Protein AF-A0A7C9EAI1-F1 (afdb_monomer_lite)

Structure (mmCIF, N/CA/C/O backbone):
data_AF-A0A7C9EAI1-F1
#
_entry.id   AF-A0A7C9EAI1-F1
#
loop_
_atom_site.group_PDB
_atom_site.id
_atom_site.type_symbol
_atom_site.label_atom_id
_atom_site.label_alt_id
_atom_site.label_comp_id
_atom_site.label_asym_id
_atom_site.label_entity_id
_atom_site.label_seq_id
_atom_site.pdbx_PDB_ins_code
_atom_site.Cartn_x
_atom_site.Cartn_y
_atom_site.Cartn_z
_atom_site.occupancy
_atom_site.B_iso_or_equiv
_atom_site.auth_seq_id
_atom_site.auth_comp_id
_atom_site.auth_asym_id
_atom_site.auth_atom_id
_atom_site.pdbx_PDB_model_num
ATOM 1 N N . MET A 1 1 ? -25.112 38.145 37.220 1.00 46.41 1 MET A N 1
ATOM 2 C CA . MET A 1 1 ? -26.032 37.674 36.163 1.00 46.41 1 MET A CA 1
ATOM 3 C C . MET A 1 1 ? -26.060 38.695 35.042 1.00 46.41 1 MET A C 1
ATOM 5 O O . MET A 1 1 ? -26.475 39.815 35.296 1.00 46.41 1 MET A O 1
ATOM 9 N N . SER A 1 2 ? -25.564 38.348 33.852 1.00 46.09 2 SER A N 1
ATOM 10 C CA . SER A 1 2 ? -25.816 39.072 32.594 1.00 46.09 2 SER A CA 1
ATOM 11 C C . SER A 1 2 ? -25.265 38.250 31.429 1.00 46.09 2 SE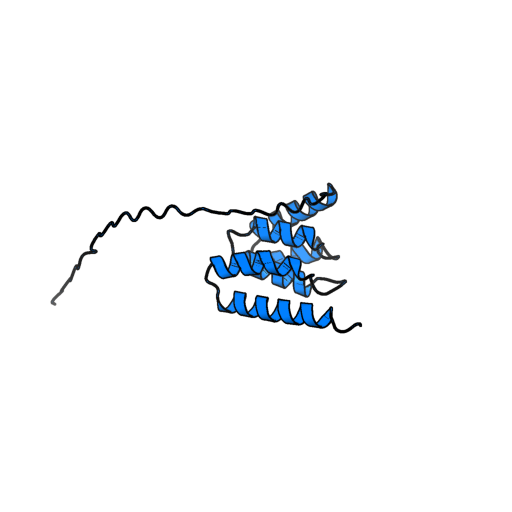R A C 1
ATOM 13 O O . SER A 1 2 ? -24.074 37.964 31.366 1.00 46.09 2 SER A O 1
ATOM 15 N N . THR A 1 3 ? -26.166 37.818 30.553 1.00 55.16 3 THR A N 1
ATOM 16 C CA . THR A 1 3 ? -25.911 37.073 29.317 1.00 55.16 3 THR A CA 1
ATOM 17 C C . THR A 1 3 ? -25.839 38.036 28.139 1.00 55.16 3 THR A C 1
ATOM 19 O O . THR A 1 3 ? -26.732 38.867 27.990 1.00 55.16 3 THR A O 1
ATOM 22 N N . ALA A 1 4 ? -24.864 37.862 27.249 1.00 49.31 4 ALA A N 1
ATOM 23 C CA . ALA A 1 4 ? -24.893 38.465 25.920 1.00 49.31 4 ALA A CA 1
ATOM 24 C C . ALA A 1 4 ? -24.661 37.374 24.865 1.00 49.31 4 ALA A C 1
ATOM 26 O O . ALA A 1 4 ? -23.543 36.910 24.653 1.00 49.31 4 ALA A O 1
ATOM 27 N N . LEU A 1 5 ? -25.754 36.938 24.233 1.00 54.28 5 LEU A N 1
ATOM 28 C CA . LEU A 1 5 ? -25.755 36.091 23.044 1.00 54.28 5 LEU A CA 1
ATOM 29 C C . LEU A 1 5 ? -25.596 36.990 21.816 1.00 54.28 5 LEU A C 1
ATOM 31 O O . LEU A 1 5 ? -26.541 37.670 21.422 1.00 54.28 5 LEU A O 1
ATOM 35 N N . LEU A 1 6 ? -24.425 36.973 21.183 1.00 54.97 6 LEU A N 1
ATOM 36 C CA . LEU A 1 6 ? -24.237 37.589 19.871 1.00 54.97 6 LEU A CA 1
ATOM 37 C C . LEU A 1 6 ? -24.312 36.516 18.783 1.00 54.97 6 LEU A C 1
ATOM 39 O O . LEU A 1 6 ? -23.344 35.825 18.478 1.00 54.97 6 LEU A O 1
ATOM 43 N N . ARG A 1 7 ? -25.503 36.404 18.186 1.00 53.47 7 ARG A N 1
ATOM 44 C CA . ARG A 1 7 ? -25.700 35.831 16.852 1.00 53.47 7 ARG A CA 1
ATOM 45 C C . ARG A 1 7 ? -25.044 36.761 15.832 1.00 53.47 7 ARG A C 1
ATOM 47 O O . ARG A 1 7 ? -25.352 37.951 15.815 1.00 53.47 7 ARG A O 1
ATOM 54 N N . ARG A 1 8 ? -24.229 36.227 14.920 1.00 43.72 8 ARG A N 1
ATOM 55 C CA . ARG A 1 8 ? -23.941 36.918 13.658 1.00 43.72 8 ARG A CA 1
ATOM 56 C C . ARG A 1 8 ? -23.929 35.933 12.493 1.00 43.72 8 ARG A C 1
ATOM 58 O O . ARG A 1 8 ? -23.357 34.853 12.577 1.00 43.72 8 ARG A O 1
ATOM 65 N N . ALA A 1 9 ? -24.690 36.323 11.477 1.00 46.00 9 ALA A N 1
ATOM 66 C CA . ALA A 1 9 ? -25.165 35.545 10.348 1.00 46.00 9 ALA A CA 1
ATOM 67 C C . ALA A 1 9 ? -24.089 35.280 9.282 1.00 46.00 9 ALA A C 1
ATOM 69 O O . ALA A 1 9 ? -23.173 36.081 9.096 1.00 46.00 9 ALA A O 1
ATOM 70 N N . LEU A 1 10 ? -24.256 34.168 8.563 1.00 51.03 10 LEU A N 1
ATOM 71 C CA . LEU A 1 10 ? -23.533 33.838 7.335 1.00 51.03 10 LEU A CA 1
ATOM 72 C C . LEU A 1 10 ? -24.050 34.703 6.171 1.00 51.03 10 LEU A C 1
ATOM 74 O O . LEU A 1 10 ? -25.268 34.826 6.027 1.00 51.03 10 LEU A O 1
ATOM 78 N N . PRO A 1 11 ? -23.183 35.238 5.297 1.00 66.06 11 PRO A N 1
ATOM 79 C CA . PRO A 1 11 ? -23.611 35.729 3.993 1.00 66.06 11 PRO A CA 1
ATOM 80 C C . PRO A 1 11 ? -23.685 34.577 2.968 1.00 66.06 11 PRO A C 1
ATOM 82 O O . PRO A 1 11 ? -22.735 33.795 2.869 1.00 66.06 11 PRO A O 1
ATOM 85 N N . PRO A 1 12 ? -24.757 34.472 2.159 1.00 51.53 12 PRO A N 1
ATOM 86 C CA . PRO A 1 12 ? -24.733 33.713 0.921 1.00 51.53 12 PRO A CA 1
ATOM 87 C C . PRO A 1 12 ? -24.203 34.622 -0.193 1.00 51.53 12 PRO A C 1
ATOM 89 O O . PRO A 1 12 ? -24.670 35.746 -0.362 1.00 51.53 12 PRO A O 1
ATOM 92 N N . CYS A 1 13 ? -23.250 34.146 -0.986 1.00 41.41 13 CYS A N 1
ATOM 93 C CA . CYS A 1 13 ? -22.979 34.762 -2.279 1.00 41.41 13 CYS A CA 1
ATOM 94 C C . CYS A 1 13 ? -22.707 33.659 -3.294 1.00 41.41 13 CYS A C 1
ATOM 96 O O . CYS A 1 13 ? -21.674 3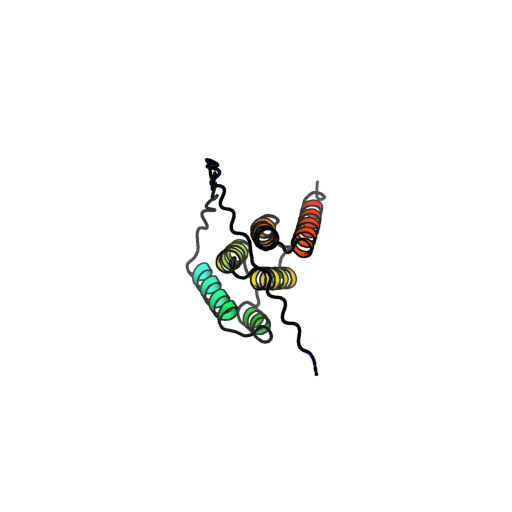2.992 -3.261 1.00 41.41 13 CYS A O 1
ATOM 98 N N . ALA A 1 14 ? -23.701 33.436 -4.148 1.00 48.31 14 ALA A N 1
ATOM 99 C CA . ALA A 1 14 ? -23.581 32.642 -5.350 1.00 48.31 14 ALA A CA 1
ATOM 100 C C . ALA A 1 14 ? -22.996 33.530 -6.453 1.00 48.31 14 ALA A C 1
ATOM 102 O O . ALA A 1 14 ? -23.591 34.549 -6.795 1.00 48.31 14 ALA A O 1
ATOM 103 N N . THR A 1 15 ? -21.887 33.101 -7.052 1.00 49.22 15 THR A N 1
ATOM 104 C CA . THR A 1 15 ? -21.465 33.579 -8.371 1.00 49.22 15 THR A CA 1
ATOM 105 C C . THR A 1 15 ? -21.274 32.357 -9.254 1.00 49.22 15 THR A C 1
ATOM 107 O O . THR A 1 15 ? -20.323 31.593 -9.089 1.00 49.22 15 THR A O 1
ATOM 110 N N . ALA A 1 16 ? -22.216 32.160 -10.175 1.00 52.03 16 ALA A N 1
ATOM 111 C CA . ALA A 1 16 ? -22.115 31.199 -11.259 1.00 52.03 16 ALA A CA 1
ATOM 112 C C . ALA A 1 16 ? -21.083 31.709 -12.275 1.00 52.03 16 ALA A C 1
ATOM 114 O O . ALA A 1 16 ? -21.378 32.554 -13.114 1.00 52.03 16 ALA A O 1
ATOM 115 N N . GLY A 1 17 ? -19.853 31.212 -12.169 1.00 44.06 17 GLY A N 1
ATOM 116 C CA . GLY A 1 17 ? -18.878 31.272 -13.249 1.00 44.06 17 GLY A CA 1
ATOM 117 C C . GLY A 1 17 ? -18.955 29.977 -14.046 1.00 44.06 17 GLY A C 1
ATOM 118 O O . GLY A 1 17 ? -18.494 28.942 -13.568 1.00 44.06 17 GLY A O 1
ATOM 119 N N . ASN A 1 18 ? -19.529 30.022 -15.249 1.00 54.16 18 ASN A N 1
ATOM 120 C CA . ASN A 1 18 ? -19.409 28.936 -16.219 1.00 54.16 18 ASN A CA 1
ATOM 121 C C . ASN A 1 18 ? -17.945 28.840 -16.666 1.00 54.16 18 ASN A C 1
ATOM 123 O O . ASN A 1 18 ? -17.539 29.481 -17.632 1.00 54.16 18 ASN A O 1
ATOM 127 N N . LEU A 1 19 ? -17.143 28.037 -15.968 1.00 46.44 19 LEU A N 1
ATOM 128 C CA . LEU A 1 19 ? -15.910 27.510 -16.535 1.00 46.44 19 LEU A CA 1
ATOM 129 C C . LEU A 1 19 ? -16.252 26.206 -17.243 1.00 46.44 19 LEU A C 1
ATOM 131 O O . LEU A 1 19 ? -16.413 25.165 -16.602 1.00 46.44 19 LEU A O 1
ATOM 135 N N . SER A 1 20 ? -16.331 26.277 -18.574 1.00 53.62 20 SER A N 1
ATOM 136 C CA . SER A 1 20 ? -16.179 25.120 -19.455 1.00 53.62 20 SER A CA 1
ATOM 137 C C . SER A 1 20 ? -14.827 24.480 -19.165 1.00 53.62 20 SER A C 1
ATOM 139 O O . SER A 1 20 ? -13.802 24.816 -19.751 1.00 53.62 20 SER A O 1
ATOM 141 N N . THR A 1 21 ? -14.830 23.592 -18.181 1.00 54.00 21 THR A N 1
ATOM 142 C CA . THR A 1 21 ? -13.683 22.789 -17.803 1.00 54.00 21 THR A CA 1
ATOM 143 C C . THR A 1 21 ? -13.697 21.611 -18.752 1.00 54.00 21 THR A C 1
ATOM 145 O O . THR A 1 21 ? -14.489 20.685 -18.592 1.00 54.00 21 THR A O 1
ATOM 148 N N . THR A 1 22 ? -12.857 21.667 -19.779 1.00 55.31 22 THR A N 1
ATOM 149 C CA . THR A 1 22 ? -12.541 20.502 -20.599 1.00 55.31 22 THR A CA 1
ATOM 150 C C . THR A 1 22 ? -11.821 19.502 -19.703 1.00 55.31 22 THR A C 1
ATOM 152 O O . THR A 1 22 ? -10.610 19.535 -19.496 1.00 55.31 22 THR A O 1
ATOM 155 N N . SER A 1 23 ? -12.606 18.632 -19.074 1.00 52.50 23 SER A N 1
ATOM 156 C CA . SER A 1 23 ? -12.102 17.526 -18.281 1.00 52.50 23 SER A CA 1
ATOM 157 C C . SER A 1 23 ? -11.466 16.515 -19.229 1.00 52.50 23 SER A C 1
ATOM 159 O O . SER A 1 23 ? -12.131 15.604 -19.720 1.00 52.50 23 SER A O 1
ATOM 161 N N . PHE A 1 24 ? -10.168 16.659 -19.482 1.00 49.19 24 PHE A N 1
ATOM 162 C CA . PHE A 1 24 ? -9.360 15.574 -20.023 1.00 49.19 24 PHE A CA 1
ATOM 163 C C . PHE A 1 24 ? -9.136 14.549 -18.907 1.00 49.19 24 PHE A C 1
ATOM 165 O O . PHE A 1 24 ? -8.091 14.507 -18.262 1.00 49.19 24 PHE A O 1
ATOM 172 N N . LEU A 1 25 ? -10.147 13.719 -18.649 1.00 49.59 25 LEU A N 1
ATOM 173 C CA . LEU A 1 25 ? -9.964 12.469 -17.920 1.00 49.59 25 LEU A CA 1
ATOM 174 C C . LEU A 1 25 ? -9.313 11.474 -18.882 1.00 49.59 25 LEU A C 1
ATOM 176 O O . LEU A 1 25 ? -9.967 10.587 -19.421 1.00 49.59 25 LEU A O 1
ATOM 180 N N . HIS A 1 26 ? -8.013 11.639 -19.126 1.00 47.16 26 HIS A N 1
ATOM 181 C CA . HIS A 1 26 ? -7.218 10.601 -19.770 1.00 47.16 26 HIS A CA 1
ATOM 182 C C . HIS A 1 26 ? -6.969 9.504 -18.726 1.00 47.16 26 HIS A C 1
ATOM 184 O O . HIS A 1 26 ? -5.966 9.493 -18.016 1.00 47.16 26 HIS A O 1
ATOM 190 N N . SER A 1 27 ? -7.956 8.624 -18.564 1.00 46.69 27 SER A N 1
ATOM 191 C CA . SER A 1 27 ? -7.812 7.407 -17.775 1.00 46.69 27 SER A CA 1
ATOM 192 C C . SER A 1 27 ? -7.031 6.414 -18.625 1.00 46.69 27 SER A C 1
ATOM 194 O O . SER A 1 27 ? -7.602 5.742 -19.481 1.00 46.69 27 SER A O 1
ATOM 196 N N . SER A 1 28 ? -5.712 6.357 -18.447 1.00 47.69 28 SER A N 1
ATOM 197 C CA . SER A 1 28 ? -4.910 5.282 -19.027 1.00 47.69 28 SER A CA 1
ATOM 198 C C . SER A 1 28 ? -5.349 3.970 -18.370 1.00 47.69 28 SER A C 1
ATOM 200 O O . SER A 1 28 ? -4.937 3.639 -17.253 1.00 47.69 28 SER A O 1
ATOM 202 N N . ALA A 1 29 ? -6.252 3.250 -19.032 1.00 48.44 29 ALA A N 1
ATOM 203 C CA . ALA A 1 29 ? -6.580 1.882 -18.684 1.00 48.44 29 ALA A CA 1
ATOM 204 C C . ALA A 1 29 ? -5.341 1.036 -18.992 1.00 48.44 29 ALA A C 1
ATOM 206 O O . ALA A 1 29 ? -5.059 0.714 -20.142 1.00 48.44 29 ALA A O 1
ATOM 207 N N . VAL A 1 30 ? -4.553 0.737 -17.959 1.00 53.09 30 VAL A N 1
ATOM 208 C CA . VAL A 1 30 ? -3.577 -0.345 -18.038 1.00 53.09 30 VAL A CA 1
ATOM 209 C C . VAL A 1 30 ? -4.388 -1.630 -18.169 1.00 53.09 30 VAL A C 1
ATOM 211 O O . VAL A 1 30 ? -5.116 -2.001 -17.250 1.00 53.09 30 VAL A O 1
ATOM 214 N N . SER A 1 31 ? -4.347 -2.251 -19.343 1.00 43.66 31 SER A N 1
ATOM 215 C CA . SER A 1 31 ? -4.945 -3.563 -19.568 1.00 43.66 31 SER A CA 1
ATOM 216 C C . SER A 1 31 ? -4.137 -4.586 -18.773 1.00 43.66 31 SER A C 1
ATOM 218 O O . SER A 1 31 ? -3.150 -5.130 -19.260 1.00 43.66 31 SER A O 1
ATOM 220 N N . SER A 1 32 ? -4.501 -4.799 -17.510 1.00 52.12 32 SER A N 1
ATOM 221 C CA . SER A 1 32 ? -4.015 -5.934 -16.738 1.00 52.12 32 SER A CA 1
ATOM 222 C C . SER A 1 32 ? -4.715 -7.176 -17.273 1.00 52.12 32 SER A C 1
ATOM 224 O O . SER A 1 32 ? -5.919 -7.330 -17.088 1.00 52.12 32 SER A O 1
ATOM 226 N N . SER A 1 33 ? -3.969 -8.046 -17.952 1.00 45.75 33 SER A N 1
ATOM 227 C CA . SER A 1 33 ? -4.344 -9.451 -18.108 1.00 45.75 33 SER A CA 1
ATOM 228 C C . SER A 1 33 ? -4.431 -10.043 -16.701 1.00 45.75 33 SER A C 1
ATOM 230 O O . SER A 1 33 ? -3.411 -10.454 -16.153 1.00 45.75 33 SER A O 1
ATOM 232 N N . SER A 1 34 ? -5.599 -9.964 -16.066 1.00 54.47 34 SER A N 1
ATOM 233 C CA . SER A 1 34 ? -5.799 -10.482 -14.719 1.00 54.47 34 SER A CA 1
ATOM 234 C C . SER A 1 34 ? -5.946 -11.994 -14.800 1.00 54.47 34 SER A C 1
ATOM 236 O O . SER A 1 34 ? -6.878 -12.519 -15.410 1.00 54.47 34 SER A O 1
ATOM 238 N N . ASN A 1 35 ? -4.991 -12.712 -14.212 1.00 60.19 35 ASN A N 1
ATOM 239 C CA . ASN A 1 35 ? -5.193 -14.127 -13.948 1.00 60.19 35 ASN A CA 1
ATOM 240 C C . ASN A 1 35 ? -6.319 -14.251 -12.907 1.00 60.19 35 ASN A C 1
ATOM 242 O O . ASN A 1 35 ? -6.419 -13.391 -12.028 1.00 60.19 35 ASN A O 1
ATOM 246 N N . PRO A 1 36 ? -7.161 -15.293 -12.960 1.00 62.38 36 PRO A N 1
ATOM 247 C CA . PRO A 1 36 ? -8.225 -15.485 -11.970 1.00 62.38 36 PRO A CA 1
ATOM 248 C C . PRO A 1 36 ? -7.680 -15.504 -10.530 1.00 62.38 36 PRO A C 1
ATOM 250 O O . PRO A 1 36 ? -8.273 -14.895 -9.642 1.00 62.38 36 PRO A O 1
ATOM 253 N N . ASP A 1 37 ? -6.485 -16.068 -10.331 1.00 67.06 37 ASP A N 1
ATOM 254 C CA . ASP A 1 37 ? -5.795 -16.088 -9.035 1.00 67.06 37 ASP A CA 1
ATOM 255 C C . ASP A 1 37 ? -5.428 -14.680 -8.515 1.00 67.06 37 ASP A C 1
ATOM 257 O O . ASP A 1 37 ? -5.405 -14.444 -7.304 1.00 67.06 37 ASP A O 1
ATOM 261 N N . ASP A 1 38 ? -5.166 -13.720 -9.413 1.00 71.62 38 ASP A N 1
ATOM 262 C CA . ASP A 1 38 ? -4.851 -12.335 -9.041 1.00 71.62 38 ASP A CA 1
ATOM 263 C C . ASP A 1 38 ? -6.096 -11.596 -8.524 1.00 71.62 38 ASP A C 1
ATOM 265 O O . ASP A 1 38 ? -6.009 -10.839 -7.552 1.00 71.62 38 ASP A O 1
ATOM 269 N N . GLU A 1 39 ? -7.261 -11.828 -9.133 1.00 78.00 39 GLU A N 1
ATOM 270 C CA . GLU A 1 39 ? -8.526 -11.212 -8.710 1.00 78.00 39 GLU A CA 1
ATOM 271 C C . GLU A 1 39 ? -8.984 -11.734 -7.343 1.00 78.00 39 GLU A C 1
ATOM 273 O O . GLU A 1 39 ? -9.401 -10.947 -6.484 1.00 78.00 39 GLU A O 1
ATOM 278 N N . ASP A 1 40 ? -8.832 -13.035 -7.090 1.00 84.31 40 ASP A N 1
ATOM 279 C CA . ASP A 1 40 ? -9.169 -13.642 -5.800 1.00 84.31 40 ASP A CA 1
ATOM 280 C C . ASP A 1 40 ? -8.262 -13.123 -4.672 1.00 84.31 40 ASP A C 1
ATOM 282 O O . ASP A 1 40 ? -8.735 -12.802 -3.569 1.00 84.31 40 ASP A O 1
ATOM 286 N N . ALA A 1 41 ? -6.965 -12.947 -4.953 1.00 86.19 41 ALA A N 1
ATOM 287 C CA . ALA A 1 41 ? -6.014 -12.342 -4.025 1.00 86.19 41 ALA A CA 1
ATOM 288 C C . ALA A 1 41 ? -6.374 -10.880 -3.705 1.00 86.19 41 ALA A C 1
ATOM 290 O O . ALA A 1 41 ? -6.416 -10.484 -2.533 1.00 86.19 41 ALA A O 1
ATOM 291 N N . VAL A 1 42 ? -6.689 -10.080 -4.728 1.00 89.94 42 VAL A N 1
ATOM 292 C CA . VAL A 1 42 ? -7.095 -8.675 -4.574 1.00 89.94 42 VAL A CA 1
ATOM 293 C C . VAL A 1 42 ? -8.403 -8.562 -3.792 1.00 89.94 42 VAL A C 1
ATOM 295 O O . VAL A 1 42 ? -8.483 -7.771 -2.849 1.00 89.94 42 VAL A O 1
ATOM 298 N N . SER A 1 43 ? -9.414 -9.368 -4.120 1.00 90.88 43 SER A N 1
ATOM 299 C CA . SER A 1 43 ? -10.712 -9.383 -3.436 1.00 90.88 43 SER A CA 1
ATOM 300 C C . SER A 1 43 ? -10.573 -9.750 -1.955 1.00 90.88 43 SER A C 1
ATOM 302 O O . SER A 1 43 ? -11.072 -9.042 -1.070 1.00 90.88 43 SER A O 1
ATOM 304 N N . THR A 1 44 ? -9.795 -10.793 -1.657 1.00 91.50 44 THR A N 1
ATOM 305 C CA . THR A 1 44 ? -9.508 -11.228 -0.284 1.00 91.50 44 THR A CA 1
ATOM 306 C C . THR A 1 44 ? -8.772 -10.140 0.498 1.00 91.50 44 THR A C 1
ATOM 308 O O . THR A 1 44 ? -9.165 -9.796 1.620 1.00 91.50 44 THR A O 1
ATOM 311 N N . ALA A 1 45 ? -7.749 -9.525 -0.104 1.00 91.25 45 ALA A N 1
ATOM 312 C CA . ALA A 1 45 ? -7.021 -8.420 0.509 1.00 91.25 45 ALA A CA 1
ATOM 313 C C . ALA A 1 45 ? -7.944 -7.228 0.798 1.00 91.25 45 ALA A C 1
ATOM 315 O O . ALA A 1 45 ? -7.914 -6.671 1.898 1.00 91.25 45 ALA A O 1
ATOM 316 N N . LEU A 1 46 ? -8.815 -6.862 -0.144 1.00 92.50 46 LEU A N 1
ATOM 317 C CA . LEU A 1 46 ? -9.788 -5.783 0.024 1.00 92.50 46 LEU A CA 1
ATOM 318 C C . LEU A 1 46 ? -10.811 -6.080 1.123 1.00 92.50 46 LEU A C 1
ATOM 320 O O . LEU A 1 46 ? -11.145 -5.175 1.894 1.00 92.50 46 LEU A O 1
ATOM 324 N N . SER A 1 47 ? -11.274 -7.327 1.237 1.00 92.62 47 SER A N 1
ATOM 325 C CA . SER A 1 47 ? -12.149 -7.766 2.328 1.00 92.62 47 SER A CA 1
ATOM 326 C C . SER A 1 47 ? -11.464 -7.581 3.683 1.00 92.62 47 SER A C 1
ATOM 328 O O . SER A 1 47 ? -12.018 -6.943 4.579 1.00 92.62 47 SER A O 1
ATOM 330 N N . VAL A 1 48 ? -10.209 -8.019 3.822 1.00 91.56 48 VAL A N 1
ATOM 331 C CA . VAL A 1 48 ? -9.420 -7.821 5.050 1.00 91.56 48 VAL A CA 1
ATOM 332 C C . VAL A 1 48 ? -9.217 -6.334 5.349 1.00 91.56 48 VAL A C 1
ATOM 334 O O . VAL A 1 48 ? -9.416 -5.887 6.482 1.00 91.56 48 VAL A O 1
ATOM 337 N N . ILE A 1 49 ? -8.859 -5.542 4.336 1.00 90.56 49 ILE A N 1
ATOM 338 C CA . ILE A 1 49 ? -8.597 -4.107 4.472 1.00 90.56 49 ILE A CA 1
ATOM 339 C C . ILE A 1 49 ? -9.842 -3.350 4.947 1.00 90.56 49 ILE A C 1
ATOM 341 O O . ILE A 1 49 ? -9.728 -2.480 5.818 1.00 90.56 49 ILE A O 1
ATOM 345 N N . ASN A 1 50 ? -11.016 -3.681 4.409 1.00 87.69 50 ASN A N 1
ATOM 346 C CA . ASN A 1 50 ? -12.263 -2.996 4.735 1.00 87.69 50 ASN A CA 1
ATOM 347 C C . ASN A 1 50 ? -12.920 -3.496 6.024 1.00 87.69 50 ASN A C 1
ATOM 349 O O . ASN A 1 50 ? -13.437 -2.673 6.779 1.00 87.69 50 ASN A O 1
ATOM 353 N N . ASN A 1 51 ? -12.880 -4.801 6.293 1.00 88.12 51 ASN A N 1
ATOM 354 C CA . ASN A 1 51 ? -13.663 -5.405 7.373 1.00 88.12 51 ASN A CA 1
ATOM 355 C C . ASN A 1 51 ? -12.892 -5.510 8.692 1.00 88.12 51 ASN A C 1
ATOM 357 O O . ASN A 1 51 ? -13.497 -5.549 9.763 1.00 88.12 51 ASN A O 1
ATOM 361 N N . GLN A 1 52 ? -11.557 -5.521 8.657 1.00 87.25 52 GLN A N 1
ATOM 362 C CA . GLN A 1 52 ? -10.758 -5.631 9.875 1.00 87.25 52 GLN A CA 1
ATOM 363 C C . GLN A 1 52 ? -10.337 -4.271 10.435 1.00 87.25 52 GLN A C 1
ATOM 365 O O . GLN A 1 52 ? -10.065 -3.308 9.708 1.00 87.25 52 GLN A O 1
ATOM 370 N N . ARG A 1 53 ? -10.223 -4.198 11.767 1.00 82.56 53 ARG A N 1
ATOM 371 C CA . ARG A 1 53 ? -9.656 -3.038 12.468 1.00 82.56 53 ARG A CA 1
ATOM 372 C C . ARG A 1 53 ? -8.139 -2.979 12.261 1.00 82.56 53 ARG A C 1
ATOM 374 O O . ARG A 1 53 ? -7.486 -3.986 12.001 1.00 82.56 53 ARG A O 1
ATOM 381 N N . SER A 1 54 ? -7.567 -1.786 12.408 1.00 74.56 54 SER A N 1
ATOM 382 C CA . SER A 1 54 ? -6.163 -1.496 12.069 1.00 74.56 54 SER A CA 1
ATOM 383 C C . SER A 1 54 ? -5.138 -2.451 12.693 1.00 74.56 54 SER A C 1
ATOM 385 O O . SER A 1 54 ? -4.176 -2.798 12.017 1.00 74.56 54 SER A O 1
ATOM 387 N N . LYS A 1 55 ? -5.338 -2.880 13.950 1.00 78.25 55 LYS A N 1
ATOM 388 C CA . LYS A 1 55 ? -4.376 -3.717 14.689 1.00 78.25 55 LYS A CA 1
ATOM 389 C C . LYS A 1 55 ? -4.184 -5.105 14.069 1.00 78.25 55 LYS A C 1
ATOM 391 O O . LYS A 1 55 ? -3.059 -5.579 14.022 1.00 78.25 55 LYS A O 1
ATOM 396 N N . THR A 1 56 ? -5.252 -5.746 13.595 1.00 86.38 56 THR A N 1
ATOM 397 C CA . THR A 1 56 ? -5.200 -7.118 13.055 1.00 86.38 56 THR A CA 1
ATOM 398 C C . THR A 1 56 ? -5.089 -7.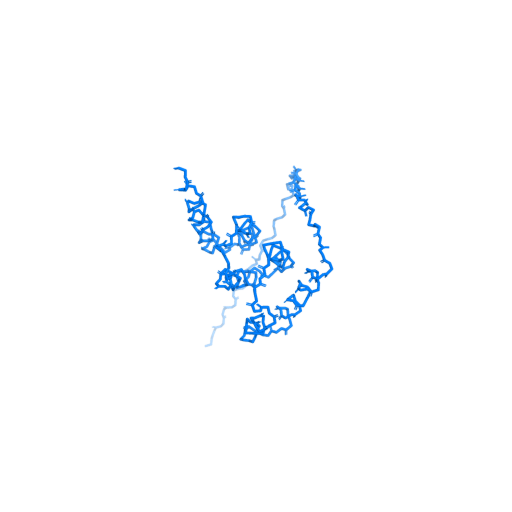159 11.537 1.00 86.38 56 THR A C 1
ATOM 400 O O . THR A 1 56 ? -4.570 -8.132 11.000 1.00 86.38 56 THR A O 1
ATOM 403 N N . ARG A 1 57 ? -5.501 -6.085 10.851 1.00 91.56 57 ARG A N 1
ATOM 404 C CA . ARG A 1 57 ? -5.499 -5.985 9.386 1.00 91.56 57 ARG A CA 1
ATOM 405 C C . ARG A 1 57 ? -4.159 -6.365 8.759 1.00 91.56 57 ARG A C 1
ATOM 407 O O . ARG A 1 57 ? -4.114 -7.205 7.871 1.00 91.56 57 ARG A O 1
ATOM 414 N N . TRP A 1 58 ? -3.073 -5.744 9.215 1.00 90.88 58 TRP A N 1
ATOM 415 C CA . TRP A 1 58 ? -1.747 -5.930 8.616 1.00 90.88 58 TRP A CA 1
ATOM 416 C C . TRP A 1 58 ? -1.151 -7.300 8.943 1.00 90.88 58 TRP A C 1
ATOM 418 O O . TRP A 1 58 ? -0.536 -7.920 8.083 1.00 90.88 58 TRP A O 1
ATOM 428 N N . SER A 1 59 ? -1.373 -7.796 10.163 1.00 88.06 59 SER A N 1
ATOM 429 C CA . SER A 1 59 ? -0.944 -9.137 10.571 1.00 88.06 59 SER A CA 1
ATOM 430 C C . SER A 1 59 ? -1.658 -10.221 9.767 1.00 88.06 59 SER A C 1
ATOM 432 O O . SER A 1 59 ? -1.005 -11.139 9.286 1.00 88.06 59 SER A O 1
ATOM 434 N N . ASN A 1 60 ? -2.970 -10.082 9.559 1.00 90.50 60 ASN A N 1
ATOM 435 C CA . ASN A 1 60 ? -3.743 -11.018 8.747 1.00 90.50 60 ASN A CA 1
ATOM 436 C C . ASN A 1 60 ? -3.366 -10.942 7.268 1.00 90.50 60 ASN A C 1
ATOM 438 O O . ASN A 1 60 ? -3.191 -11.983 6.649 1.00 90.50 60 ASN A O 1
ATOM 442 N N . LEU A 1 61 ? -3.163 -9.742 6.710 1.00 90.69 61 LEU A N 1
ATOM 443 C CA . LEU A 1 61 ? -2.634 -9.606 5.347 1.00 90.69 61 LEU A CA 1
ATOM 444 C C . LEU A 1 61 ? -1.284 -10.308 5.197 1.00 90.69 61 LEU A C 1
ATOM 446 O O . LEU A 1 61 ? -1.074 -11.014 4.222 1.00 90.69 61 LEU A O 1
ATOM 450 N N . ARG A 1 62 ? -0.385 -10.158 6.173 1.00 88.94 62 ARG A N 1
ATOM 451 C CA . ARG A 1 62 ? 0.922 -10.820 6.144 1.00 88.94 62 ARG A CA 1
ATOM 452 C C . ARG A 1 62 ? 0.817 -12.340 6.264 1.00 88.94 62 ARG A C 1
ATOM 454 O O . ARG A 1 62 ? 1.606 -13.043 5.648 1.00 88.94 62 ARG A O 1
ATOM 461 N N . TYR A 1 63 ? -0.123 -12.834 7.066 1.00 89.50 63 TYR A N 1
ATOM 462 C CA . TYR A 1 63 ? -0.369 -14.267 7.213 1.00 89.50 63 TYR A CA 1
ATOM 463 C C . TYR A 1 63 ? -0.949 -14.882 5.932 1.00 89.50 63 TYR A C 1
ATOM 465 O O . TYR A 1 63 ? -0.512 -15.948 5.518 1.00 89.50 63 TYR A O 1
ATOM 473 N N . LEU A 1 64 ? -1.901 -14.196 5.295 1.00 89.81 64 LEU A N 1
ATOM 474 C CA . LEU A 1 64 ? -2.557 -14.660 4.069 1.00 89.81 64 LEU A CA 1
ATOM 475 C C . LEU A 1 64 ? -1.658 -14.538 2.833 1.00 89.81 64 LEU A C 1
ATOM 477 O O . LEU A 1 64 ? -1.714 -15.390 1.953 1.00 89.81 64 LEU A O 1
ATOM 481 N N . PHE A 1 65 ? -0.822 -13.500 2.776 1.00 88.75 65 PHE A N 1
ATOM 482 C CA . PHE A 1 65 ? 0.059 -13.206 1.645 1.00 88.75 65 PHE A CA 1
ATOM 483 C C . PHE A 1 65 ? 1.521 -13.163 2.107 1.00 88.75 65 PHE A C 1
ATOM 485 O O . PHE A 1 65 ? 2.131 -12.088 2.144 1.00 88.75 65 PHE A O 1
ATOM 492 N N . PRO A 1 66 ? 2.112 -14.316 2.479 1.00 85.38 66 PRO A N 1
ATOM 493 C CA . PRO A 1 66 ? 3.489 -14.367 2.966 1.00 85.38 66 PRO A CA 1
ATOM 494 C C . PRO A 1 66 ? 4.489 -13.937 1.890 1.00 85.38 66 PRO A C 1
ATOM 496 O O . PRO A 1 66 ? 5.499 -13.329 2.224 1.00 85.38 66 PRO A O 1
ATOM 499 N N . ASN A 1 67 ? 4.169 -14.185 0.615 1.00 83.38 67 ASN A N 1
ATOM 500 C CA . ASN A 1 67 ? 4.990 -13.816 -0.539 1.00 83.38 67 ASN A CA 1
ATOM 501 C C . ASN A 1 67 ? 4.800 -12.351 -0.986 1.00 83.38 67 ASN A C 1
ATOM 503 O O . ASN A 1 67 ? 5.456 -11.901 -1.924 1.00 83.38 67 ASN A O 1
ATOM 507 N N . GLY A 1 68 ? 3.922 -11.598 -0.317 1.00 86.25 68 GLY A N 1
ATOM 508 C CA . GLY A 1 68 ? 3.577 -10.228 -0.684 1.00 86.25 68 GLY A CA 1
ATOM 509 C C . GLY A 1 68 ? 2.589 -10.141 -1.849 1.00 86.25 68 GLY A C 1
ATOM 510 O O . GLY A 1 68 ? 1.844 -11.078 -2.125 1.00 86.25 68 GLY A O 1
ATOM 511 N N . PHE A 1 69 ? 2.572 -8.975 -2.498 1.00 88.44 69 PHE A N 1
ATOM 512 C CA . PHE A 1 69 ? 1.688 -8.656 -3.619 1.00 88.44 69 PHE A CA 1
ATOM 513 C C . PHE A 1 69 ? 2.503 -8.265 -4.846 1.00 88.44 69 PHE A C 1
ATOM 515 O O . PHE A 1 69 ? 3.564 -7.647 -4.726 1.00 88.44 69 PHE A O 1
ATOM 522 N N . THR A 1 70 ? 1.973 -8.555 -6.029 1.00 89.56 70 THR A N 1
ATOM 523 C CA . THR A 1 70 ? 2.562 -8.074 -7.280 1.00 89.56 70 THR A CA 1
ATOM 524 C C . THR A 1 70 ? 2.274 -6.576 -7.477 1.00 89.56 70 THR A C 1
ATOM 526 O O . THR A 1 70 ? 1.299 -6.042 -6.935 1.00 89.56 70 THR A O 1
ATOM 529 N N . PRO A 1 71 ? 3.086 -5.848 -8.267 1.00 89.44 71 PRO A N 1
ATOM 530 C CA . PRO A 1 71 ? 2.855 -4.427 -8.535 1.00 89.44 71 PRO A CA 1
ATOM 531 C C . PRO A 1 71 ? 1.457 -4.115 -9.087 1.00 89.44 71 PRO A C 1
ATOM 533 O O . PRO A 1 71 ? 0.847 -3.122 -8.691 1.00 89.44 71 PRO A O 1
ATOM 536 N N . SER A 1 72 ? 0.927 -4.972 -9.966 1.00 89.81 72 SER A N 1
ATOM 537 C CA . SER A 1 72 ? -0.423 -4.843 -10.526 1.00 89.81 72 SER A CA 1
ATOM 538 C C . SER A 1 72 ? -1.493 -4.939 -9.439 1.00 89.81 72 SER A C 1
ATOM 540 O O . SER A 1 72 ? -2.322 -4.034 -9.326 1.00 89.81 72 SER A O 1
ATOM 542 N N . GLN A 1 73 ? -1.416 -5.959 -8.579 1.00 90.94 73 GLN A N 1
ATOM 543 C CA . GLN A 1 73 ? -2.326 -6.138 -7.445 1.00 90.94 73 GLN A CA 1
ATOM 544 C C . GLN A 1 73 ? -2.266 -4.942 -6.484 1.00 90.94 73 GLN A C 1
ATOM 546 O O . GLN A 1 73 ? -3.300 -4.440 -6.045 1.00 90.94 73 GLN A O 1
ATOM 551 N N . ILE A 1 74 ? -1.069 -4.425 -6.183 1.00 91.38 74 ILE A N 1
ATOM 552 C CA . ILE A 1 74 ? -0.899 -3.253 -5.309 1.00 91.38 74 ILE A CA 1
ATOM 553 C C . ILE A 1 74 ? -1.588 -2.030 -5.914 1.00 91.38 74 ILE A C 1
ATOM 555 O O . ILE A 1 74 ? -2.344 -1.348 -5.219 1.00 91.38 74 ILE A O 1
ATOM 559 N N . ILE A 1 75 ? -1.355 -1.754 -7.200 1.00 92.56 75 ILE A N 1
ATOM 560 C CA . ILE A 1 75 ? -1.988 -0.635 -7.909 1.00 92.56 75 ILE A CA 1
ATOM 561 C C . ILE A 1 75 ? -3.513 -0.780 -7.882 1.00 92.56 75 ILE A C 1
ATOM 563 O O . ILE A 1 75 ? -4.208 0.198 -7.595 1.00 92.56 75 ILE A O 1
ATOM 567 N N . GLN A 1 76 ? -4.031 -1.983 -8.136 1.00 93.25 76 GLN A N 1
ATOM 568 C CA . GLN A 1 76 ? -5.462 -2.281 -8.127 1.00 93.25 76 GLN A CA 1
ATOM 569 C C . GLN A 1 76 ? -6.067 -2.074 -6.734 1.00 93.25 76 GLN A C 1
ATOM 571 O O . GLN A 1 76 ? -7.026 -1.317 -6.593 1.00 93.25 76 GLN A O 1
ATOM 576 N N . ILE A 1 77 ? -5.459 -2.636 -5.684 1.00 92.62 77 ILE A N 1
ATOM 577 C CA . ILE A 1 77 ? -5.913 -2.471 -4.296 1.00 92.62 77 ILE A CA 1
ATOM 578 C C . ILE A 1 77 ? -5.916 -0.990 -3.902 1.00 92.62 77 ILE A C 1
ATOM 580 O O . ILE A 1 77 ? -6.933 -0.495 -3.410 1.00 92.62 77 ILE A O 1
ATOM 584 N N . VAL A 1 78 ? -4.815 -0.266 -4.151 1.00 93.94 78 VAL A N 1
ATOM 585 C CA . VAL A 1 78 ? -4.679 1.174 -3.859 1.00 93.94 78 VAL A CA 1
ATOM 586 C C . VAL A 1 78 ? -5.754 1.983 -4.580 1.00 93.94 78 VAL A C 1
ATOM 588 O O . VAL A 1 78 ? -6.372 2.861 -3.971 1.00 93.94 78 VAL A O 1
ATOM 591 N N . ARG A 1 79 ? -6.007 1.680 -5.859 1.00 90.88 79 ARG A N 1
ATOM 592 C CA . ARG A 1 79 ? -7.038 2.349 -6.657 1.00 90.88 79 ARG A CA 1
ATOM 593 C C . ARG A 1 79 ? -8.435 2.074 -6.111 1.00 90.88 79 ARG A C 1
ATOM 595 O O . ARG A 1 79 ? -9.237 2.995 -6.074 1.00 90.88 79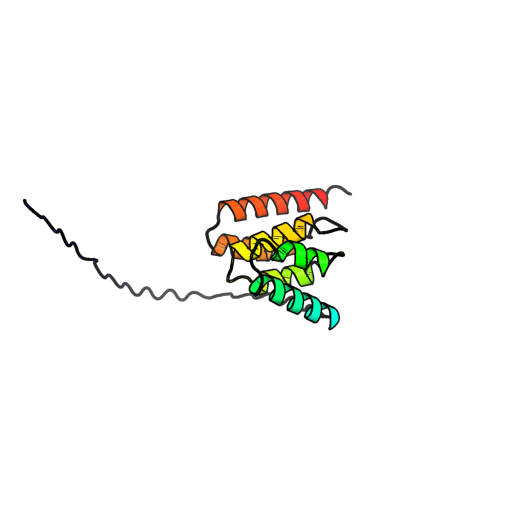 ARG A O 1
ATOM 602 N N . THR A 1 80 ? -8.729 0.872 -5.628 1.00 92.19 80 THR A N 1
ATOM 603 C CA . THR A 1 80 ? -10.050 0.551 -5.064 1.00 92.19 80 THR A CA 1
ATOM 604 C C . THR A 1 80 ? -10.302 1.272 -3.736 1.00 92.19 80 THR A C 1
ATOM 606 O O . THR A 1 80 ? -11.392 1.796 -3.492 1.00 92.19 80 THR A O 1
ATOM 609 N N . ILE A 1 81 ? -9.281 1.397 -2.884 1.00 91.56 81 ILE A N 1
ATOM 610 C CA . ILE A 1 81 ? -9.382 2.094 -1.587 1.00 91.56 81 ILE A CA 1
ATOM 611 C C . ILE A 1 81 ? -9.113 3.606 -1.670 1.00 91.56 81 ILE A C 1
ATOM 613 O O . ILE A 1 81 ? -8.901 4.249 -0.639 1.00 91.56 81 ILE A O 1
ATOM 617 N N . TRP A 1 82 ? -9.162 4.199 -2.870 1.00 91.56 82 TRP A N 1
ATOM 618 C CA . TRP A 1 82 ? -8.834 5.612 -3.120 1.00 91.56 82 TRP A CA 1
ATOM 619 C C . TRP A 1 82 ? -9.623 6.606 -2.259 1.00 91.56 82 TRP A C 1
ATOM 621 O O . TRP A 1 82 ? -9.098 7.635 -1.838 1.00 91.56 82 TRP A O 1
ATOM 631 N N . HIS A 1 83 ? -10.874 6.271 -1.945 1.00 91.25 83 HIS A N 1
ATOM 632 C CA . HIS A 1 83 ? -11.768 7.073 -1.113 1.00 91.25 83 HIS A CA 1
ATOM 633 C C . HIS A 1 83 ? -11.321 7.144 0.363 1.00 91.25 83 HIS A C 1
ATOM 635 O O . HIS A 1 83 ? -11.783 8.002 1.114 1.00 91.25 83 HIS A O 1
ATOM 641 N N . LYS A 1 84 ? -10.397 6.272 0.796 1.00 92.94 84 LYS A N 1
ATOM 642 C CA . LYS A 1 84 ? -9.819 6.226 2.149 1.00 92.94 84 LYS A CA 1
ATOM 643 C C . LYS A 1 84 ? -8.307 6.505 2.081 1.00 92.94 84 LYS A C 1
ATOM 645 O O . LYS A 1 84 ? -7.503 5.589 2.256 1.00 92.94 84 LYS A O 1
ATOM 650 N N . PRO A 1 85 ? -7.875 7.767 1.921 1.00 92.31 85 PRO A N 1
ATOM 651 C CA . PRO A 1 85 ? -6.470 8.124 1.670 1.00 92.31 85 PRO A CA 1
ATOM 652 C C . PRO A 1 85 ? -5.497 7.656 2.763 1.00 92.31 85 PRO A C 1
ATOM 654 O O . PRO A 1 85 ? -4.398 7.194 2.469 1.00 92.31 85 PRO A O 1
ATOM 657 N N . ARG A 1 86 ? -5.904 7.701 4.040 1.00 92.88 86 ARG A N 1
ATOM 658 C CA . ARG A 1 86 ? -5.085 7.188 5.157 1.00 92.88 86 ARG A CA 1
ATOM 659 C C . ARG A 1 86 ? -4.896 5.675 5.099 1.00 92.88 86 ARG A C 1
ATOM 661 O O . ARG A 1 86 ? -3.833 5.169 5.455 1.00 92.88 86 ARG A O 1
ATOM 668 N N . LEU A 1 87 ? -5.935 4.963 4.670 1.00 93.12 87 LEU A N 1
ATOM 669 C CA . LEU A 1 87 ? -5.907 3.515 4.525 1.00 93.12 87 LEU A CA 1
ATOM 670 C C . LEU A 1 87 ? -5.037 3.120 3.336 1.00 93.12 87 LEU A C 1
ATOM 672 O O . LEU A 1 87 ? -4.176 2.263 3.498 1.00 93.12 87 LEU A O 1
ATOM 676 N N . ALA A 1 88 ? -5.200 3.815 2.206 1.00 93.56 88 ALA A N 1
ATOM 677 C CA . ALA A 1 88 ? -4.368 3.664 1.019 1.00 93.56 88 ALA A CA 1
ATOM 678 C C . ALA A 1 88 ? -2.882 3.854 1.342 1.00 93.56 88 ALA A C 1
ATOM 680 O O . ALA A 1 88 ? -2.069 2.988 1.036 1.00 93.56 88 ALA A O 1
ATOM 681 N N . HIS A 1 89 ? -2.533 4.937 2.043 1.00 93.94 89 HIS A N 1
ATOM 682 C CA . HIS A 1 89 ? -1.152 5.209 2.444 1.00 93.94 89 HIS A CA 1
ATOM 683 C C . HIS A 1 89 ? -0.602 4.146 3.405 1.00 93.94 89 HIS A C 1
ATOM 685 O O . HIS A 1 89 ? 0.538 3.710 3.271 1.00 93.94 89 HIS A O 1
ATOM 691 N N . SER A 1 90 ? -1.419 3.685 4.356 1.00 92.94 90 SER A N 1
ATOM 692 C CA . SER A 1 90 ? -1.002 2.637 5.296 1.00 92.94 90 SER A CA 1
ATOM 693 C C . SER A 1 90 ? -0.788 1.291 4.596 1.00 92.94 90 SER A C 1
ATOM 695 O O . SER A 1 90 ? 0.184 0.606 4.898 1.00 92.94 90 SER A O 1
ATOM 697 N N . PHE A 1 91 ? -1.656 0.940 3.641 1.00 92.94 91 PHE A N 1
ATOM 698 C CA . PHE A 1 91 ? -1.504 -0.256 2.811 1.00 92.94 91 PHE A CA 1
ATOM 699 C C . PHE A 1 91 ? -0.264 -0.166 1.924 1.00 92.94 91 PHE A C 1
ATOM 701 O O . PHE A 1 91 ? 0.518 -1.107 1.886 1.00 92.94 91 PHE A O 1
ATOM 708 N N . PHE A 1 92 ? -0.037 0.978 1.278 1.00 93.06 92 PHE A N 1
ATOM 709 C CA . PHE A 1 92 ? 1.149 1.190 0.453 1.00 93.06 92 PHE A CA 1
ATOM 710 C C . PHE A 1 92 ? 2.442 1.033 1.265 1.00 93.06 92 PHE A C 1
ATOM 712 O O . PHE A 1 92 ? 3.350 0.324 0.849 1.00 93.06 92 PHE A O 1
ATOM 719 N N . ASN A 1 93 ? 2.504 1.610 2.469 1.00 91.81 93 ASN A N 1
ATOM 720 C CA . ASN A 1 93 ? 3.653 1.442 3.363 1.00 91.81 93 ASN A CA 1
ATOM 721 C C . ASN A 1 93 ? 3.829 -0.003 3.840 1.00 91.81 93 ASN A C 1
ATOM 723 O O . ASN A 1 93 ? 4.959 -0.465 3.983 1.00 91.81 93 ASN A O 1
ATOM 727 N N . PHE A 1 94 ? 2.730 -0.717 4.097 1.00 91.25 94 PHE A N 1
ATOM 728 C CA . PHE A 1 94 ? 2.768 -2.146 4.394 1.00 91.25 94 PHE A CA 1
ATOM 729 C C . PHE A 1 94 ? 3.365 -2.927 3.216 1.00 91.25 94 PHE A C 1
ATOM 731 O O . PHE A 1 94 ? 4.336 -3.655 3.405 1.00 91.25 94 PHE A O 1
ATOM 738 N N . ALA A 1 95 ? 2.854 -2.713 2.002 1.00 90.69 95 ALA A N 1
ATOM 739 C CA . ALA A 1 95 ? 3.344 -3.372 0.797 1.00 90.69 95 ALA A CA 1
ATOM 740 C C . ALA A 1 95 ? 4.824 -3.049 0.529 1.00 90.69 95 ALA A C 1
ATOM 742 O O . ALA A 1 95 ? 5.595 -3.947 0.216 1.00 90.69 95 ALA A O 1
ATOM 743 N N . ASN A 1 96 ? 5.250 -1.800 0.750 1.00 89.50 96 ASN A N 1
ATOM 744 C CA . ASN A 1 96 ? 6.646 -1.388 0.589 1.00 89.50 96 ASN A CA 1
ATOM 745 C C . ASN A 1 96 ? 7.601 -2.060 1.576 1.00 89.50 96 ASN A C 1
ATOM 747 O O . ASN A 1 96 ? 8.705 -2.443 1.210 1.00 89.50 96 ASN A O 1
ATOM 751 N N . ARG A 1 97 ? 7.172 -2.265 2.823 1.00 88.38 97 ARG A N 1
ATOM 752 C CA . ARG A 1 97 ? 7.987 -2.946 3.843 1.00 88.38 97 ARG A CA 1
ATOM 753 C C . ARG A 1 97 ? 8.037 -4.461 3.674 1.00 88.38 97 ARG A C 1
ATOM 755 O O . ARG A 1 97 ? 8.958 -5.088 4.184 1.00 88.38 97 ARG A O 1
ATOM 762 N N . HIS A 1 98 ? 7.025 -5.041 3.038 1.00 84.19 98 HIS A N 1
ATOM 763 C CA . HIS A 1 98 ? 6.861 -6.488 2.905 1.00 84.19 98 HIS A CA 1
ATOM 764 C C . HIS A 1 98 ? 7.067 -6.998 1.476 1.00 84.19 98 HIS A C 1
ATOM 766 O O . HIS A 1 98 ? 6.853 -8.179 1.223 1.00 84.19 98 HIS A O 1
ATOM 772 N N . SER A 1 99 ? 7.510 -6.141 0.556 1.00 76.56 99 SER A N 1
ATOM 773 C CA . SER A 1 99 ? 7.994 -6.575 -0.750 1.00 76.56 99 SER A CA 1
ATOM 774 C C . SER A 1 99 ? 9.283 -7.374 -0.555 1.00 76.56 99 SER A C 1
ATOM 776 O O . SER A 1 99 ? 10.312 -6.819 -0.174 1.00 76.56 99 SER A O 1
ATOM 778 N N . LEU A 1 100 ? 9.211 -8.692 -0.752 1.00 59.03 100 LEU A N 1
ATOM 779 C CA . LEU A 1 100 ? 10.323 -9.610 -0.489 1.00 59.03 100 LEU A CA 1
ATOM 780 C C . LEU A 1 100 ? 11.421 -9.576 -1.559 1.00 59.03 100 LEU A C 1
ATOM 782 O O . LEU A 1 100 ? 12.541 -9.987 -1.277 1.00 59.03 100 LEU A O 1
ATOM 786 N N . SER A 1 101 ? 11.108 -9.142 -2.783 1.00 54.44 101 SER A N 1
ATOM 787 C CA . SER A 1 101 ? 11.951 -9.438 -3.951 1.00 54.44 101 SER A CA 1
ATOM 788 C C . SER A 1 101 ? 12.595 -8.205 -4.597 1.00 54.44 101 SER A C 1
ATOM 790 O O . SER A 1 101 ? 13.603 -8.335 -5.281 1.00 54.44 101 SER A O 1
ATOM 792 N N . SER A 1 102 ? 12.062 -7.002 -4.375 1.00 68.56 102 SER A N 1
ATOM 793 C CA . SER A 1 102 ? 12.637 -5.748 -4.887 1.00 68.56 102 SER A CA 1
ATOM 794 C C . SER A 1 102 ? 11.903 -4.528 -4.317 1.00 68.56 102 SER A C 1
ATOM 796 O O . SER A 1 102 ? 10.761 -4.654 -3.856 1.00 68.56 102 SER A O 1
ATOM 798 N N . PRO A 1 103 ? 12.519 -3.330 -4.336 1.00 80.38 103 PRO A N 1
ATOM 799 C CA . PRO A 1 103 ? 11.791 -2.081 -4.126 1.00 80.38 103 PRO A CA 1
ATOM 800 C C . PRO A 1 103 ? 10.584 -2.009 -5.068 1.00 80.38 103 PRO A C 1
ATOM 802 O O . PRO A 1 103 ? 10.668 -2.470 -6.208 1.00 80.38 103 PRO A O 1
ATOM 805 N N . LEU A 1 104 ? 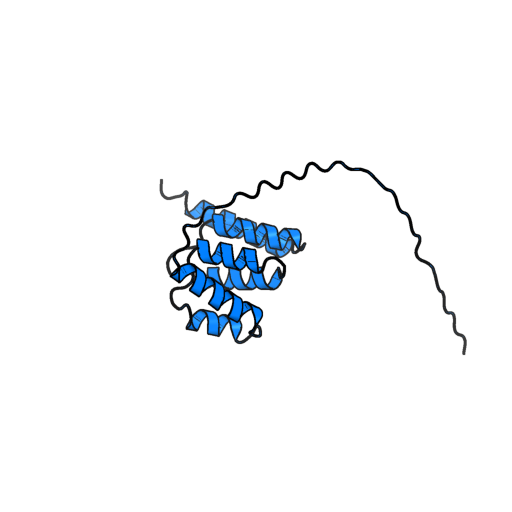9.466 -1.419 -4.628 1.00 87.06 104 LEU A N 1
ATOM 806 C CA . LEU A 1 104 ? 8.322 -1.271 -5.529 1.00 87.06 104 LEU A CA 1
ATOM 807 C C . LEU A 1 104 ? 8.720 -0.486 -6.786 1.00 87.06 104 LEU A C 1
ATOM 809 O O . LEU A 1 104 ? 9.387 0.548 -6.679 1.00 87.06 104 LEU A O 1
ATOM 813 N N . PRO A 1 105 ? 8.240 -0.897 -7.970 1.00 89.12 105 PRO A N 1
ATOM 814 C CA . PRO A 1 105 ? 8.510 -0.165 -9.191 1.00 89.12 105 PRO A CA 1
ATOM 815 C C . PRO A 1 105 ? 7.835 1.210 -9.156 1.00 89.12 105 PRO A C 1
ATOM 817 O O . PRO A 1 105 ? 6.766 1.395 -8.563 1.00 89.12 105 PRO A O 1
ATOM 820 N N . LEU A 1 106 ? 8.438 2.171 -9.859 1.00 89.75 106 LEU A N 1
ATOM 821 C CA . LEU A 1 106 ? 8.035 3.582 -9.857 1.00 89.75 106 LEU A CA 1
ATOM 822 C C . LEU A 1 106 ? 6.544 3.792 -10.186 1.00 89.75 106 LEU A C 1
ATOM 824 O O . LEU A 1 106 ? 5.890 4.657 -9.604 1.00 89.75 106 LEU A O 1
ATOM 828 N N . GLN A 1 107 ? 5.979 2.947 -11.053 1.00 90.75 107 GLN A N 1
ATOM 829 C CA . GLN A 1 107 ? 4.561 2.965 -11.434 1.00 90.75 107 GLN A CA 1
ATOM 830 C C . GLN A 1 107 ? 3.585 2.854 -10.250 1.00 90.75 107 GLN A C 1
ATOM 832 O O . GLN A 1 107 ? 2.487 3.407 -10.306 1.00 90.75 107 GLN A O 1
ATOM 837 N N . CYS A 1 108 ? 3.978 2.201 -9.150 1.00 91.38 108 CYS A N 1
ATOM 838 C CA . CYS A 1 108 ? 3.118 2.049 -7.974 1.00 91.38 108 CYS A CA 1
ATOM 839 C C . CYS A 1 108 ? 2.982 3.351 -7.169 1.00 91.38 108 CYS A C 1
ATOM 841 O O . CYS A 1 108 ? 1.996 3.529 -6.454 1.00 91.38 108 CYS A O 1
ATOM 843 N N . TYR A 1 109 ? 3.938 4.278 -7.295 1.00 94.31 109 TYR A N 1
ATOM 844 C CA . TYR A 1 109 ? 3.935 5.547 -6.563 1.00 94.31 109 TYR A CA 1
ATOM 845 C C . TYR A 1 109 ? 2.917 6.546 -7.126 1.00 94.31 109 TYR A C 1
ATOM 847 O O . TYR A 1 109 ? 2.306 7.298 -6.367 1.00 94.31 109 TYR A O 1
ATOM 855 N N . ALA A 1 110 ? 2.680 6.541 -8.440 1.00 94.50 110 ALA A N 1
ATOM 856 C CA . ALA A 1 110 ? 1.758 7.469 -9.095 1.00 94.50 110 ALA A CA 1
ATOM 857 C C . ALA A 1 110 ? 0.327 7.461 -8.501 1.00 94.50 110 ALA A C 1
ATOM 859 O O . ALA A 1 110 ? -0.146 8.531 -8.098 1.00 94.50 110 ALA A O 1
ATOM 860 N N . PRO A 1 111 ? -0.373 6.310 -8.374 1.00 94.75 111 PRO A N 1
ATOM 861 C CA . PRO A 1 111 ? -1.731 6.293 -7.833 1.00 94.75 111 PRO A CA 1
ATOM 862 C C . PRO A 1 111 ? -1.786 6.733 -6.366 1.00 94.75 111 PRO A C 1
ATOM 864 O O . PRO A 1 111 ? -2.691 7.478 -5.991 1.00 94.75 111 PRO A O 1
ATOM 867 N N . ILE A 1 112 ? -0.817 6.338 -5.532 1.00 95.50 112 ILE A N 1
ATOM 868 C CA . ILE A 1 112 ? -0.825 6.724 -4.117 1.00 95.50 112 ILE A CA 1
ATOM 869 C C . ILE A 1 112 ? -0.518 8.214 -3.926 1.00 95.50 112 ILE A C 1
ATOM 871 O O . ILE A 1 112 ? -1.201 8.874 -3.141 1.00 95.50 112 ILE A O 1
ATOM 875 N N . ILE A 1 113 ? 0.436 8.773 -4.681 1.00 95.81 113 ILE A N 1
ATOM 876 C CA . ILE A 1 113 ? 0.728 10.212 -4.675 1.00 95.81 113 ILE A CA 1
ATOM 877 C C . ILE A 1 113 ? -0.523 10.986 -5.086 1.00 95.81 113 ILE A C 1
ATOM 879 O O . ILE A 1 113 ? -0.899 11.932 -4.395 1.00 95.81 113 ILE A O 1
ATOM 883 N N . HIS A 1 114 ? -1.207 10.556 -6.153 1.00 94.75 114 HIS A N 1
ATOM 884 C CA . HIS A 1 114 ? -2.444 11.187 -6.607 1.00 94.75 114 HIS A CA 1
ATOM 885 C C . HIS A 1 114 ? -3.522 11.199 -5.511 1.00 94.75 114 HIS A C 1
ATOM 887 O O . HIS A 1 114 ? -4.076 12.254 -5.201 1.00 94.75 114 HIS A O 1
ATOM 893 N N . ILE A 1 115 ? -3.787 10.051 -4.880 1.00 95.31 115 ILE A N 1
ATOM 894 C CA . ILE A 1 115 ? -4.798 9.914 -3.818 1.00 95.31 115 ILE A CA 1
ATOM 895 C C . ILE A 1 115 ? -4.482 10.827 -2.626 1.00 95.31 115 ILE A C 1
ATOM 897 O O . ILE A 1 115 ? -5.346 11.555 -2.134 1.00 95.31 115 ILE A O 1
ATOM 901 N N . VAL A 1 116 ? -3.235 10.801 -2.158 1.00 95.38 116 VAL A N 1
ATOM 902 C CA . VAL A 1 116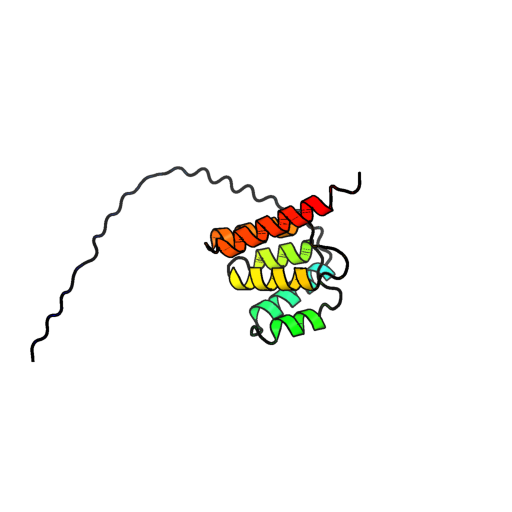 ? -2.784 11.546 -0.977 1.00 95.38 116 VAL A CA 1
ATOM 903 C C . VAL A 1 116 ? -2.752 13.054 -1.248 1.00 95.38 116 VAL A C 1
ATOM 905 O O . VAL A 1 116 ? -3.171 13.839 -0.393 1.00 95.38 116 VAL A O 1
ATOM 908 N N . ALA A 1 117 ? -2.324 13.468 -2.445 1.00 94.38 117 ALA A N 1
ATOM 909 C CA . ALA A 1 117 ? -2.334 14.864 -2.872 1.00 94.38 117 ALA A CA 1
ATOM 910 C C . ALA A 1 117 ? -3.763 15.405 -3.006 1.00 94.38 117 ALA A C 1
ATOM 912 O O . ALA A 1 117 ? -4.056 16.482 -2.483 1.00 94.38 117 ALA A O 1
ATOM 913 N N . ARG A 1 118 ? -4.669 14.633 -3.624 1.00 94.00 118 ARG A N 1
ATOM 914 C CA . ARG A 1 118 ? -6.096 14.976 -3.740 1.00 94.00 118 ARG A CA 1
ATOM 915 C C . ARG A 1 118 ? -6.766 15.117 -2.374 1.00 94.00 118 ARG A C 1
ATOM 917 O O . ARG A 1 118 ? -7.614 15.979 -2.194 1.00 94.00 118 ARG A O 1
ATOM 924 N N . ALA A 1 119 ? -6.370 14.303 -1.401 1.00 94.06 119 ALA A N 1
ATOM 925 C CA . ALA A 1 119 ? -6.847 14.393 -0.024 1.00 94.06 119 ALA A CA 1
ATOM 926 C C . ALA A 1 119 ? -6.140 15.475 0.822 1.00 94.06 119 ALA A C 1
ATOM 928 O O . ALA A 1 119 ? -6.325 15.521 2.037 1.00 94.06 119 ALA A O 1
ATOM 929 N N . HIS A 1 120 ? -5.326 16.337 0.203 1.00 93.31 120 HIS A N 1
ATOM 930 C CA . HIS A 1 120 ? -4.591 17.436 0.836 1.00 93.31 120 HIS A CA 1
ATOM 931 C C . HIS A 1 120 ? -3.574 17.024 1.921 1.00 93.31 120 HIS A C 1
ATOM 933 O O . HIS A 1 120 ? -3.120 17.864 2.702 1.00 93.31 120 HIS A O 1
ATOM 939 N N . PHE A 1 121 ? -3.109 15.770 1.934 1.00 94.44 121 PHE A N 1
ATOM 940 C CA . PHE A 1 121 ? -2.026 15.314 2.817 1.00 94.44 121 PHE A CA 1
ATOM 941 C C . PHE A 1 121 ? -0.648 15.659 2.225 1.00 94.44 121 PHE A C 1
ATOM 943 O O . PHE A 1 121 ? 0.125 14.787 1.827 1.00 94.44 121 PHE A O 1
ATOM 950 N N . ARG A 1 122 ? -0.328 16.958 2.157 1.00 93.25 122 ARG A N 1
ATOM 951 C CA . ARG A 1 122 ? 0.880 17.485 1.485 1.00 93.25 122 ARG A CA 1
ATOM 952 C C . ARG A 1 122 ? 2.183 16.854 1.977 1.00 93.25 122 ARG A C 1
ATOM 954 O O . ARG A 1 122 ? 3.048 16.534 1.170 1.00 93.25 122 ARG A O 1
ATOM 961 N N . THR A 1 123 ? 2.317 16.663 3.288 1.00 95.19 123 THR A N 1
ATOM 962 C CA . THR A 1 123 ? 3.518 16.072 3.894 1.00 95.19 123 THR A CA 1
ATOM 963 C C . THR A 1 123 ? 3.748 14.649 3.401 1.00 95.19 123 THR A C 1
ATOM 965 O O . THR A 1 123 ? 4.855 14.316 2.995 1.00 95.19 123 THR A O 1
ATOM 968 N N . TRP A 1 124 ? 2.697 13.832 3.360 1.00 95.12 124 TRP A N 1
ATOM 969 C CA . TRP A 1 124 ? 2.770 12.462 2.856 1.00 95.12 124 TRP A CA 1
ATOM 970 C C . TRP A 1 124 ? 3.063 12.423 1.357 1.00 95.12 124 TRP A C 1
ATOM 972 O O . TRP A 1 124 ? 3.920 11.655 0.933 1.00 95.12 124 TRP A O 1
ATOM 982 N N . ALA A 1 125 ? 2.423 13.286 0.561 1.00 95.62 125 ALA A N 1
ATOM 983 C CA . ALA A 1 125 ? 2.686 13.365 -0.875 1.00 95.62 125 ALA A CA 1
ATOM 984 C C . ALA A 1 125 ? 4.154 13.723 -1.164 1.00 95.62 125 ALA A C 1
ATOM 986 O O . ALA A 1 125 ? 4.799 13.068 -1.977 1.00 95.62 125 ALA A O 1
ATOM 987 N N . LEU A 1 126 ? 4.713 14.710 -0.453 1.00 96.00 126 LEU A N 1
ATOM 988 C CA . LEU A 1 126 ? 6.124 15.084 -0.584 1.00 96.00 126 LEU A CA 1
ATOM 989 C C . LEU A 1 126 ? 7.069 13.947 -0.187 1.00 96.00 126 LEU A C 1
ATOM 991 O O . LEU A 1 126 ? 8.080 13.742 -0.856 1.00 96.00 126 LEU A O 1
ATOM 995 N N . THR A 1 127 ? 6.758 13.210 0.881 1.00 95.19 127 THR A N 1
ATOM 996 C CA . THR A 1 127 ? 7.547 12.037 1.280 1.00 95.19 127 THR A CA 1
ATOM 997 C C . THR A 1 127 ? 7.538 10.976 0.185 1.00 95.19 127 THR A C 1
ATOM 999 O O . THR A 1 127 ? 8.608 10.532 -0.220 1.00 95.19 127 THR A O 1
ATOM 1002 N N . LEU A 1 128 ? 6.366 10.646 -0.362 1.00 94.62 128 LEU A N 1
ATOM 1003 C CA . LEU A 1 128 ? 6.228 9.661 -1.437 1.00 94.62 128 LEU A CA 1
ATOM 1004 C C . LEU A 1 128 ? 6.955 10.085 -2.719 1.00 94.62 128 LEU A C 1
ATOM 1006 O O . LEU A 1 128 ? 7.596 9.253 -3.349 1.00 94.62 128 LEU A O 1
ATOM 1010 N N . ILE A 1 129 ? 6.913 11.369 -3.091 1.00 94.69 129 ILE A N 1
ATOM 1011 C CA . ILE A 1 129 ? 7.668 11.893 -4.243 1.00 94.69 129 ILE A CA 1
ATOM 1012 C C . ILE A 1 129 ? 9.176 11.742 -4.010 1.00 94.69 129 ILE A C 1
ATOM 1014 O O . ILE A 1 129 ? 9.902 11.298 -4.896 1.00 94.69 129 ILE A O 1
ATOM 1018 N N . LYS A 1 130 ? 9.666 12.081 -2.812 1.00 94.31 130 LYS A N 1
ATOM 1019 C CA . LYS A 1 130 ? 11.086 11.911 -2.466 1.00 94.31 130 LYS A CA 1
ATOM 1020 C C . LYS A 1 130 ? 11.505 10.444 -2.487 1.00 94.31 130 LYS A C 1
ATOM 1022 O O . LYS A 1 130 ? 12.609 10.148 -2.926 1.00 94.31 130 LYS A O 1
ATOM 1027 N N . GLU A 1 131 ? 10.659 9.540 -2.002 1.00 92.00 131 GLU A N 1
ATOM 1028 C CA . GLU A 1 131 ? 10.904 8.098 -2.075 1.00 92.00 131 GLU A CA 1
ATOM 1029 C C . GLU A 1 131 ? 10.941 7.610 -3.522 1.00 92.00 131 GLU A C 1
ATOM 1031 O O . GLU A 1 131 ? 11.919 6.981 -3.909 1.00 92.00 131 GLU A O 1
ATOM 1036 N N . ALA A 1 132 ? 9.964 7.995 -4.343 1.00 91.81 132 ALA A N 1
ATOM 1037 C CA . ALA A 1 132 ? 9.921 7.669 -5.765 1.00 91.81 132 ALA A CA 1
ATOM 1038 C C . ALA A 1 132 ? 11.200 8.111 -6.504 1.00 91.81 132 ALA A C 1
ATOM 1040 O O . ALA A 1 132 ? 11.781 7.331 -7.254 1.00 91.81 132 ALA A O 1
ATOM 1041 N N . LEU A 1 133 ? 11.687 9.330 -6.232 1.00 92.19 133 LEU A N 1
ATOM 1042 C CA . LEU A 1 133 ? 12.937 9.855 -6.800 1.00 92.19 133 LEU A CA 1
ATOM 1043 C C . LEU A 1 133 ? 14.190 9.108 -6.323 1.00 92.19 133 LEU A C 1
ATOM 1045 O O . LEU A 1 133 ? 15.188 9.053 -7.039 1.00 92.19 133 LEU A O 1
ATOM 1049 N N . ARG A 1 134 ? 14.184 8.560 -5.103 1.00 89.69 134 ARG A N 1
ATOM 1050 C CA . ARG A 1 134 ? 15.290 7.717 -4.623 1.00 89.69 134 ARG A CA 1
ATOM 1051 C C . ARG A 1 134 ? 15.279 6.374 -5.336 1.00 89.69 134 ARG A C 1
ATOM 1053 O O . ARG A 1 134 ? 16.325 5.943 -5.806 1.00 89.69 134 ARG A O 1
ATOM 1060 N N . THR A 1 135 ? 14.104 5.764 -5.474 1.00 85.81 135 THR A N 1
ATOM 1061 C CA . THR A 1 135 ? 13.939 4.499 -6.194 1.00 85.81 135 THR A CA 1
ATOM 1062 C C . THR A 1 135 ? 14.342 4.637 -7.662 1.00 85.81 135 THR A C 1
ATOM 1064 O O . THR A 1 135 ? 15.031 3.768 -8.179 1.00 85.81 135 THR A O 1
ATOM 1067 N N . SER A 1 136 ? 14.005 5.749 -8.329 1.00 85.19 136 SER A N 1
ATOM 1068 C CA . SER A 1 136 ? 14.402 5.969 -9.728 1.00 85.19 136 SER A CA 1
ATOM 1069 C C . SER A 1 136 ? 15.912 6.147 -9.909 1.00 85.19 136 SER A C 1
ATOM 1071 O O . SER A 1 136 ? 16.449 5.729 -10.925 1.00 85.19 136 SER A O 1
ATOM 1073 N N . LYS A 1 137 ? 16.609 6.760 -8.941 1.00 79.31 137 LYS A N 1
ATOM 1074 C CA . LYS A 1 137 ? 18.072 6.926 -8.998 1.00 79.31 137 LYS A CA 1
ATOM 1075 C C . LYS A 1 137 ? 18.820 5.604 -8.853 1.00 79.31 137 LYS A C 1
ATOM 1077 O O . LYS A 1 137 ? 19.839 5.427 -9.507 1.00 79.31 137 LYS A O 1
ATOM 1082 N N . LEU A 1 138 ? 18.305 4.690 -8.031 1.00 67.31 138 LEU A N 1
ATOM 1083 C CA . LEU A 1 138 ? 18.889 3.357 -7.861 1.00 67.31 138 LEU A CA 1
ATOM 1084 C C . LEU A 1 138 ? 18.802 2.508 -9.134 1.00 67.31 138 LEU A C 1
ATOM 1086 O O . LEU A 1 138 ? 19.656 1.665 -9.343 1.00 67.31 138 LEU A O 1
ATOM 1090 N N . VAL A 1 139 ? 17.805 2.751 -9.988 1.00 62.41 139 VAL A N 1
ATOM 1091 C CA . VAL A 1 139 ? 17.627 2.022 -11.257 1.00 62.41 139 VAL A CA 1
ATOM 1092 C C . VAL A 1 139 ? 18.542 2.549 -12.375 1.00 62.41 139 VAL A C 1
ATOM 1094 O O . VAL A 1 139 ? 18.748 1.859 -13.360 1.00 62.41 139 VAL A O 1
ATOM 1097 N N . GLY A 1 140 ? 19.097 3.760 -12.246 1.00 58.59 140 GLY A N 1
ATOM 1098 C CA . GLY A 1 140 ? 19.897 4.413 -13.295 1.00 58.59 140 GLY A CA 1
ATOM 1099 C C . GLY A 1 140 ? 21.402 4.472 -13.026 1.00 58.59 140 GLY A C 1
ATOM 1100 O O . GLY A 1 140 ? 22.042 5.396 -13.513 1.00 58.59 140 GLY A O 1
ATOM 1101 N N . SER A 1 141 ? 21.946 3.591 -12.179 1.00 56.59 141 SER A N 1
ATOM 1102 C CA . SER A 1 141 ? 23.383 3.561 -11.832 1.00 56.59 141 SER A CA 1
ATOM 1103 C C . SER A 1 141 ? 24.102 2.277 -12.279 1.00 56.59 141 SER A C 1
ATOM 1105 O O . SER A 1 141 ? 25.254 2.090 -11.902 1.00 56.59 141 SER A O 1
ATOM 1107 N N . ASP A 1 142 ? 23.438 1.422 -13.063 1.00 53.44 142 ASP A N 1
ATOM 1108 C CA . ASP A 1 142 ? 23.969 0.147 -13.579 1.00 53.44 142 ASP A CA 1
ATOM 1109 C C . ASP A 1 142 ? 24.353 0.223 -15.078 1.00 53.44 142 ASP A C 1
ATOM 1111 O O . ASP A 1 142 ? 24.276 -0.784 -15.781 1.00 53.44 142 ASP A O 1
ATOM 1115 N N . ASP A 1 143 ? 24.753 1.406 -15.566 1.00 44.41 143 ASP A N 1
ATOM 1116 C CA . ASP A 1 143 ? 25.331 1.612 -16.910 1.00 44.41 143 ASP A CA 1
ATOM 1117 C C . ASP A 1 143 ? 26.822 1.983 -16.826 1.00 44.41 143 ASP A C 1
ATOM 1119 O O . ASP A 1 143 ? 27.159 2.938 -16.081 1.00 44.41 143 ASP A O 1
#

Secondary structure (DSSP, 8-state):
--------PPPP-----------------------HHHHHHHHHHHHHHHHS-HHHHHHHHHHH-TT---HHHHHHHHHHTTT-HHHHHHHHHHHHHH-SSSSPPGGGHHHHHHHHHHTT-HHHHHHHHHHHHHHHHHHTS--

Radius of gyration: 21.19 Å; chains: 1; bounding box: 51×55×57 Å

Foldseek 3Di:
DDDDDDDDDDDDDDDDDPDPPPPPPPPPPPPPPDDPVLVVLLVVLLCLLPVDDPVCSLVVNCVVCVQAHDLVSLQVNLQVCLVPLVSSLVSVVSRQVRNPPDGRQLVSLVSNLVSCVVVVVVVSNVVSVVVSVVRVVVVPPPD

Sequence (143 aa):
MSTALLRRALPPCATAGNLSTTSFLHSSAVSSSSNPDDEDAVSTALSVINNQRSKTRWSNLRYLFPNGFTPSQIIQIVRTIWHKPRLAHSFFNFANRHSLSSPLPLQCYAPIIHIVARAHFRTWALTLIKEALRTSKLVGSDD

Organism: Opuntia streptacantha (NCBI:txid393608)

pLDDT: mean 78.11, std 18.37, range [41.41, 96.0]